Protein AF-A0A671M3Z6-F1 (afdb_monomer_lite)

Organism: NCBI:txid1608454

pLDDT: mean 70.8, std 21.65, range [25.3, 95.94]

Sequence (159 aa):
MRAARTMVKSRGILRQSITVADQVLSQVLDDHQRFVIVQDEDSNPRSSIPDSDSLILAKTSLRLCKHDNCSGCEDLHLCRYFVCGNCRFGTKCKNSHDLTSTHNSDLLEKHDLYGLAHGELFQLLLQNDPSLLPEYLQKLLRLFVCLTISATCVNYLNL

InterPro domains:
  IPR000571 Zinc finger, CCCH-type [PS50103] (78-100)
  IPR051712 Mono-ADP-ribosyltransferase and antiviral protein [PTHR45740] (14-139)
  IPR056226 PARP12, winged helix domain [PF24356] (13-58)
  IPR057602 PARP12-like, CCCH zinc finger tandem [PF25261] (63-104)

Foldseek 3Di:
DFDWAWDADPDDDDGDTDTDTQVVVLVVQVPPQFKDWDDDPPDDPPDSGADNPIDIDTAHPEAADPDPPDDPDLHDQADLCVLVVRDPCVPNDPTDHDCPPPNNCVNCVVGVNNPDDSNRVSLRRVLHDLVSDDPVCSVVSVPVNVCVRCVVVPVVPDD

Structure (mmCIF, N/CA/C/O backbone):
data_AF-A0A671M3Z6-F1
#
_entry.id   AF-A0A671M3Z6-F1
#
loop_
_atom_site.group_PDB
_atom_site.id
_atom_site.type_symbol
_atom_site.label_atom_id
_atom_site.label_alt_id
_atom_site.label_comp_id
_atom_site.label_asym_id
_atom_site.label_entity_id
_atom_site.label_seq_id
_atom_site.pdbx_PDB_ins_code
_atom_site.Cartn_x
_atom_site.Cartn_y
_atom_site.Cartn_z
_atom_site.occupancy
_atom_site.B_iso_or_equiv
_atom_site.auth_seq_id
_atom_site.auth_comp_id
_atom_site.auth_asym_id
_atom_site.auth_atom_id
_atom_site.pdbx_PDB_model_num
ATOM 1 N N . MET A 1 1 ? -25.582 -4.242 30.266 1.00 32.16 1 MET A N 1
ATOM 2 C CA . MET A 1 1 ? -26.004 -4.278 28.848 1.00 32.16 1 MET A CA 1
ATOM 3 C C . MET A 1 1 ? -24.760 -4.031 28.008 1.00 32.16 1 MET A C 1
ATOM 5 O O . MET A 1 1 ? -24.099 -3.033 28.249 1.00 32.16 1 MET A O 1
ATOM 9 N N . ARG A 1 2 ? -24.356 -4.981 27.153 1.00 30.00 2 ARG A N 1
ATOM 10 C CA . ARG A 1 2 ? -23.149 -4.852 26.318 1.00 30.00 2 ARG A CA 1
ATOM 11 C C . ARG A 1 2 ? -23.467 -3.904 25.164 1.00 30.00 2 ARG A C 1
ATOM 13 O O . ARG A 1 2 ? -24.350 -4.219 24.372 1.00 30.00 2 ARG A O 1
ATOM 20 N N . ALA A 1 3 ? -22.798 -2.757 25.108 1.00 33.38 3 ALA A N 1
ATOM 21 C CA . ALA A 1 3 ? -22.844 -1.907 23.931 1.00 33.38 3 ALA A CA 1
ATOM 22 C C . ALA A 1 3 ? -22.123 -2.645 22.796 1.00 33.38 3 ALA A C 1
ATOM 24 O O . ALA A 1 3 ? -21.038 -3.191 22.983 1.00 33.38 3 ALA A O 1
ATOM 25 N N . ALA A 1 4 ? -22.789 -2.746 21.655 1.00 33.03 4 ALA A N 1
ATOM 26 C CA . ALA A 1 4 ? -22.228 -3.275 20.430 1.00 33.03 4 ALA A CA 1
ATOM 27 C C . ALA 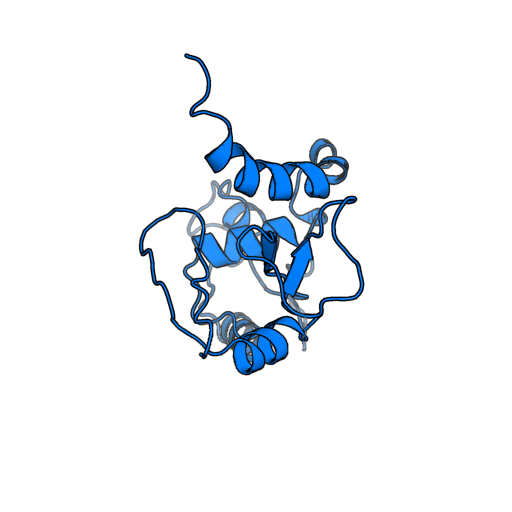A 1 4 ? -22.078 -2.094 19.475 1.00 33.03 4 ALA A C 1
ATOM 29 O O . ALA A 1 4 ? -23.079 -1.477 19.107 1.00 33.03 4 ALA A O 1
ATOM 30 N N . ARG A 1 5 ? -20.841 -1.750 19.110 1.00 45.19 5 ARG A N 1
ATOM 31 C CA . ARG A 1 5 ? -20.553 -0.629 18.207 1.00 45.19 5 ARG A CA 1
ATOM 32 C C . ARG A 1 5 ? -20.306 -1.143 16.789 1.00 45.19 5 ARG A C 1
ATOM 34 O O . ARG A 1 5 ? -19.715 -2.203 16.595 1.00 45.19 5 ARG A O 1
ATOM 41 N N . THR A 1 6 ? -20.802 -0.403 15.798 1.00 33.62 6 THR A N 1
ATOM 42 C CA . THR A 1 6 ? -20.644 -0.718 14.371 1.00 33.62 6 THR A CA 1
ATOM 43 C C . THR A 1 6 ? -19.557 0.173 13.784 1.00 33.62 6 THR A C 1
ATOM 45 O O . THR A 1 6 ? -19.759 1.377 13.684 1.00 33.62 6 THR A O 1
ATOM 48 N N . MET A 1 7 ? -18.422 -0.394 13.367 1.00 39.00 7 MET A N 1
ATOM 49 C CA . MET A 1 7 ? -17.431 0.358 12.588 1.00 39.00 7 MET A CA 1
ATOM 50 C C . MET A 1 7 ? -17.884 0.468 11.129 1.00 39.00 7 MET A C 1
ATOM 52 O O . MET A 1 7 ? -18.222 -0.540 10.505 1.00 39.00 7 MET A O 1
ATOM 56 N N . VAL A 1 8 ? -17.886 1.683 10.574 1.00 36.75 8 VAL A N 1
ATOM 57 C CA . VAL A 1 8 ? -18.294 1.948 9.187 1.00 36.75 8 VAL A CA 1
ATOM 58 C C . VAL A 1 8 ? -17.068 2.309 8.346 1.00 36.75 8 VAL A C 1
ATOM 60 O O . VAL A 1 8 ? -16.415 3.316 8.589 1.00 36.75 8 VAL A O 1
ATOM 63 N N . LYS A 1 9 ? -16.780 1.506 7.313 1.00 38.28 9 LYS A N 1
ATOM 64 C CA . LYS A 1 9 ? -15.780 1.811 6.275 1.00 38.28 9 LYS A CA 1
ATOM 65 C C . LYS A 1 9 ? -16.397 2.750 5.225 1.00 38.28 9 LYS A C 1
ATOM 67 O O . LYS A 1 9 ? -17.450 2.443 4.656 1.00 38.28 9 LYS A O 1
ATOM 72 N N . SER A 1 10 ? -15.781 3.902 4.964 1.00 37.28 10 SER A N 1
ATOM 73 C CA . SER A 1 10 ? -16.291 4.904 4.018 1.00 37.28 10 SER A CA 1
ATOM 74 C C . SER A 1 10 ? -16.011 4.529 2.550 1.00 37.28 10 SER A C 1
ATOM 76 O O . SER A 1 10 ? -14.923 4.694 2.020 1.00 37.28 10 SER A O 1
ATOM 78 N N . ARG A 1 11 ? -17.075 4.020 1.916 1.00 46.72 11 ARG A N 1
ATOM 79 C CA . ARG A 1 11 ? -17.459 4.009 0.485 1.00 46.72 11 ARG A CA 1
ATOM 80 C C . ARG A 1 11 ? -16.426 3.640 -0.595 1.00 46.72 11 ARG A C 1
ATOM 82 O O . ARG A 1 11 ? -15.761 4.485 -1.182 1.00 46.72 11 ARG A O 1
ATOM 89 N N . GLY A 1 12 ? -16.582 2.390 -1.034 1.00 33.94 12 GLY A N 1
ATOM 90 C CA . GLY A 1 12 ? -16.335 1.905 -2.389 1.00 33.94 12 GLY A CA 1
ATOM 91 C C . GLY A 1 12 ? -16.559 0.394 -2.466 1.00 33.94 12 GLY A C 1
ATOM 92 O O . GLY A 1 12 ? -15.589 -0.334 -2.559 1.00 33.94 12 GLY A O 1
ATOM 93 N N . ILE A 1 13 ? -17.827 -0.056 -2.430 1.00 38.19 13 ILE A N 1
ATOM 94 C CA . ILE A 1 13 ? -18.268 -1.470 -2.538 1.00 38.19 13 ILE A CA 1
ATOM 95 C C . ILE A 1 13 ? -17.999 -2.283 -1.241 1.00 38.19 13 ILE A C 1
ATOM 97 O O . ILE A 1 13 ? -16.883 -2.348 -0.759 1.00 38.19 13 ILE A O 1
ATOM 101 N N . LEU A 1 14 ? -19.058 -2.883 -0.667 1.00 33.41 14 LEU A N 1
ATOM 102 C CA . LEU A 1 14 ? -19.154 -3.602 0.631 1.00 33.41 14 LEU A CA 1
ATOM 103 C C . LEU A 1 14 ? -19.167 -2.743 1.920 1.00 33.41 14 LEU A C 1
ATOM 105 O O . LEU A 1 14 ? -18.146 -2.455 2.536 1.00 33.41 14 LEU A O 1
ATOM 109 N N . ARG A 1 15 ? -20.376 -2.434 2.421 1.00 43.16 15 ARG A N 1
ATOM 110 C CA . ARG A 1 15 ? -20.594 -2.136 3.850 1.00 43.16 15 ARG A CA 1
ATOM 111 C C . ARG A 1 15 ? -20.578 -3.456 4.623 1.00 43.16 15 ARG A C 1
ATOM 113 O O . ARG A 1 15 ? -21.624 -4.073 4.795 1.00 43.16 15 ARG A O 1
ATOM 120 N N . GLN A 1 16 ? -19.407 -3.904 5.061 1.00 43.72 16 GLN A N 1
ATOM 121 C CA . GLN A 1 16 ? -19.324 -4.946 6.083 1.00 43.72 16 GLN A CA 1
ATOM 122 C C . GLN A 1 16 ? -19.304 -4.269 7.452 1.00 43.72 16 GLN A C 1
ATOM 124 O O . GLN A 1 16 ? -18.326 -3.633 7.829 1.00 43.72 16 GLN A O 1
ATOM 129 N N . SER A 1 17 ? -20.420 -4.358 8.170 1.00 52.16 17 SER A N 1
ATOM 130 C CA . SER A 1 17 ? -20.499 -4.008 9.585 1.00 52.16 17 SER A CA 1
ATOM 131 C C . SER A 1 17 ? -20.200 -5.254 10.403 1.00 52.16 17 SER A C 1
ATOM 133 O O . SER A 1 17 ? -20.899 -6.258 10.263 1.00 52.16 17 SER A O 1
ATOM 135 N N . ILE A 1 18 ? -19.192 -5.187 11.264 1.00 59.94 18 ILE A N 1
ATOM 136 C CA . ILE A 1 18 ? -18.886 -6.260 12.207 1.00 59.94 18 ILE A CA 1
ATOM 137 C C . ILE A 1 18 ? -19.280 -5.767 13.595 1.00 59.94 18 ILE A C 1
ATOM 139 O O . ILE A 1 18 ? -18.848 -4.702 14.034 1.00 59.94 18 ILE A O 1
ATOM 143 N N . THR A 1 19 ? -20.125 -6.537 14.273 1.00 70.69 19 THR A N 1
ATOM 144 C CA . THR A 1 19 ? -20.477 -6.316 15.674 1.00 70.69 19 THR A CA 1
ATOM 145 C C . THR A 1 19 ? -19.404 -6.961 16.539 1.00 70.69 19 THR A C 1
ATOM 147 O O . THR A 1 19 ? -19.269 -8.183 16.558 1.00 70.69 19 THR A O 1
ATOM 150 N N . VAL A 1 20 ? -18.646 -6.143 17.261 1.00 77.56 20 VAL A N 1
ATOM 151 C CA . VAL A 1 20 ? -17.621 -6.603 18.204 1.00 77.56 20 VAL A CA 1
ATOM 152 C C . VAL A 1 20 ? -17.889 -6.033 19.590 1.00 77.56 20 VAL A C 1
ATOM 154 O O . VAL A 1 20 ? -18.551 -5.005 19.737 1.00 77.56 20 VAL A O 1
ATOM 157 N N . ALA A 1 21 ? -17.401 -6.719 20.622 1.00 78.50 21 ALA A N 1
ATOM 158 C CA . ALA A 1 21 ? -17.424 -6.183 21.976 1.00 78.50 21 ALA A CA 1
ATOM 159 C C . ALA A 1 21 ? -16.392 -5.053 22.111 1.00 78.50 21 ALA A C 1
ATOM 161 O O . ALA A 1 21 ? -15.279 -5.186 21.602 1.00 78.50 21 ALA A O 1
ATOM 162 N N . ASP A 1 22 ? -16.727 -4.001 22.862 1.00 76.69 22 ASP A N 1
ATOM 163 C CA . ASP A 1 22 ? -15.861 -2.826 23.057 1.00 76.69 22 ASP A CA 1
ATOM 164 C C . ASP A 1 22 ? -14.442 -3.188 23.530 1.00 76.69 22 ASP A C 1
ATOM 166 O O . ASP A 1 22 ? -13.468 -2.585 23.092 1.00 76.69 22 ASP A O 1
ATOM 170 N N . GLN A 1 23 ? -14.300 -4.222 24.367 1.00 75.38 23 GLN A N 1
ATOM 171 C CA . GLN A 1 23 ? -12.992 -4.692 24.834 1.00 75.38 23 GLN A CA 1
ATOM 172 C C . GLN A 1 23 ? -12.120 -5.241 23.694 1.00 75.38 23 GLN A C 1
ATOM 174 O O . GLN A 1 23 ? -10.922 -4.982 23.661 1.00 75.38 23 GLN A O 1
ATOM 179 N N . VAL A 1 24 ? -12.718 -5.980 22.757 1.00 76.69 24 VAL A N 1
ATOM 180 C CA . VAL A 1 24 ? -12.007 -6.531 21.592 1.00 76.69 24 VAL A CA 1
ATOM 181 C C . VAL A 1 24 ? -11.649 -5.405 20.628 1.00 76.69 24 VAL A C 1
ATOM 183 O O . VAL A 1 24 ? -10.541 -5.371 20.105 1.00 76.69 24 VAL A O 1
ATOM 186 N N . LEU A 1 25 ? -12.564 -4.453 20.434 1.00 77.44 25 LEU A N 1
ATOM 187 C CA . LEU A 1 25 ? -12.306 -3.275 19.613 1.00 77.44 25 LEU A CA 1
ATOM 188 C C . LEU A 1 25 ? -11.137 -2.450 20.166 1.00 77.44 25 LEU A C 1
ATOM 190 O O . LEU A 1 25 ? -10.230 -2.115 19.413 1.00 77.44 25 LEU A O 1
ATOM 194 N N . SER A 1 26 ? -11.124 -2.182 21.474 1.00 75.56 26 SER A N 1
ATOM 195 C CA . SER A 1 26 ? -10.026 -1.463 22.131 1.00 75.56 26 SER A CA 1
ATOM 196 C C . SER A 1 26 ? -8.691 -2.178 21.926 1.00 75.56 26 SER A C 1
ATOM 198 O O . SER A 1 26 ? -7.723 -1.544 21.538 1.00 75.56 26 SER A O 1
ATOM 200 N N . GLN A 1 27 ? -8.648 -3.503 22.090 1.00 76.38 27 GLN A N 1
ATOM 201 C CA . GLN A 1 27 ? -7.420 -4.284 21.890 1.00 76.38 27 GLN A CA 1
ATOM 202 C C . GLN A 1 27 ? -6.877 -4.200 20.460 1.00 76.38 27 GLN A C 1
ATOM 204 O O . GLN A 1 27 ? -5.667 -4.156 20.267 1.00 76.38 27 GLN A O 1
ATOM 209 N N . VAL A 1 28 ? -7.755 -4.185 19.453 1.00 76.06 28 VAL A N 1
ATOM 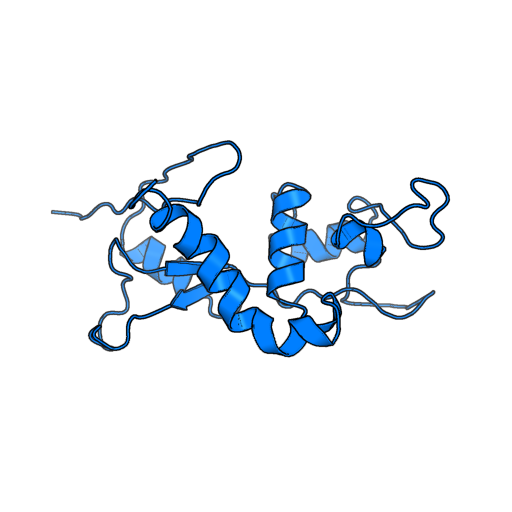210 C CA . VAL A 1 28 ? -7.339 -4.042 18.049 1.00 76.06 28 VAL A CA 1
ATOM 211 C C . VAL A 1 28 ? -6.822 -2.630 17.772 1.00 76.06 28 VAL A C 1
ATOM 213 O O . VAL A 1 28 ? -5.842 -2.462 17.050 1.00 76.06 28 VAL A O 1
ATOM 216 N N . LEU A 1 29 ? -7.474 -1.612 18.336 1.00 78.25 29 LEU A N 1
ATOM 217 C CA . LEU A 1 29 ? -7.116 -0.210 18.114 1.00 78.25 29 LEU A CA 1
ATOM 218 C C . LEU A 1 29 ? -5.905 0.258 18.935 1.00 78.25 29 LEU A C 1
ATOM 220 O O . LEU A 1 29 ? -5.298 1.264 18.570 1.00 78.25 29 LEU A O 1
ATOM 224 N N . ASP A 1 30 ? -5.519 -0.487 19.974 1.00 76.75 30 ASP A N 1
ATOM 225 C CA . ASP A 1 30 ? -4.278 -0.278 20.733 1.00 76.75 30 ASP A CA 1
ATOM 226 C C . ASP A 1 30 ? -3.019 -0.523 19.878 1.00 76.75 30 ASP A C 1
ATOM 228 O O . ASP A 1 30 ? -1.923 -0.086 20.240 1.00 76.75 30 ASP A O 1
ATOM 232 N N . ASP A 1 31 ? -3.149 -1.171 18.712 1.00 76.75 31 ASP A N 1
ATOM 233 C CA . ASP A 1 31 ? -2.058 -1.263 17.746 1.00 76.75 31 ASP A CA 1
ATOM 234 C C . ASP A 1 31 ? -1.823 0.091 17.059 1.00 76.75 31 ASP A C 1
ATOM 236 O O . ASP A 1 31 ? -2.258 0.375 15.935 1.00 76.75 31 ASP A O 1
ATOM 240 N N . HIS A 1 32 ? -1.043 0.925 17.740 1.00 75.94 32 HIS A N 1
ATOM 241 C CA . HIS A 1 32 ? -0.580 2.209 17.242 1.00 75.94 32 HIS A CA 1
ATOM 242 C C . HIS A 1 32 ? 0.383 2.103 16.061 1.00 75.94 32 HIS A C 1
ATOM 244 O O . HIS A 1 32 ? 0.856 3.145 15.626 1.00 75.94 32 HIS A O 1
ATOM 250 N N . GLN A 1 33 ? 0.737 0.929 15.536 1.00 75.75 33 GLN A N 1
ATOM 251 C CA . GLN A 1 33 ? 1.441 0.812 14.253 1.00 75.75 33 GLN A CA 1
ATOM 252 C C . GLN A 1 33 ? 0.469 0.662 13.084 1.00 75.75 33 GLN A C 1
ATOM 254 O O . GLN A 1 33 ? 0.833 1.001 11.958 1.00 75.75 33 GLN A O 1
ATOM 259 N N . ARG A 1 34 ? -0.778 0.265 13.357 1.00 76.44 34 ARG A N 1
ATOM 260 C CA . ARG A 1 34 ? -1.807 -0.011 12.345 1.00 76.44 34 ARG A CA 1
ATOM 261 C C . ARG A 1 34 ? -2.972 0.959 12.363 1.00 76.44 34 ARG A C 1
ATOM 263 O O . ARG A 1 34 ? -3.563 1.196 11.313 1.00 76.44 34 ARG A O 1
ATOM 270 N N . PHE A 1 35 ? -3.282 1.546 13.513 1.00 79.38 35 PHE A N 1
ATOM 271 C CA . PHE A 1 35 ? -4.417 2.446 13.662 1.00 79.38 35 PHE A CA 1
ATOM 272 C C . PHE A 1 35 ? -4.031 3.740 14.377 1.00 79.38 35 PHE A C 1
ATOM 274 O O . PHE A 1 35 ? -3.108 3.798 15.191 1.00 79.38 35 PHE A O 1
ATOM 281 N N . VAL A 1 36 ? -4.736 4.813 14.029 1.00 77.00 36 VAL A N 1
ATOM 282 C CA . VAL A 1 36 ? -4.706 6.097 14.730 1.00 77.00 36 VAL A CA 1
ATOM 283 C C . VAL A 1 36 ? -6.144 6.553 14.907 1.00 77.00 36 VAL A C 1
ATOM 285 O O . VAL A 1 36 ? -6.878 6.674 13.928 1.00 77.00 36 VAL A O 1
ATOM 288 N N . ILE A 1 37 ? -6.542 6.808 16.149 1.00 75.44 37 ILE A N 1
ATOM 289 C CA . ILE A 1 37 ? -7.831 7.423 16.462 1.00 75.44 37 ILE A CA 1
ATOM 290 C C . ILE A 1 37 ? -7.632 8.937 16.385 1.00 75.44 37 ILE A C 1
ATOM 292 O O . ILE A 1 37 ? -6.789 9.493 17.088 1.00 75.44 37 ILE A O 1
ATOM 296 N N . VAL A 1 38 ? -8.376 9.596 15.505 1.00 71.88 38 VAL A N 1
ATOM 297 C CA . VAL A 1 38 ? -8.417 11.054 15.406 1.00 71.88 38 VAL A CA 1
ATOM 298 C C . VAL A 1 38 ? -9.451 11.538 16.413 1.00 71.88 38 VAL A C 1
ATOM 300 O O . VAL A 1 38 ? -10.646 11.293 16.255 1.00 71.88 38 VAL A O 1
ATOM 303 N N . GLN A 1 39 ? -8.966 12.167 17.477 1.00 67.31 39 GLN A N 1
ATOM 304 C CA . GLN A 1 39 ? -9.799 12.805 18.490 1.00 67.31 39 GLN A CA 1
ATOM 305 C C . GLN A 1 39 ? -10.112 14.239 18.059 1.00 67.31 39 GLN A C 1
ATOM 307 O O . GLN A 1 39 ? -9.236 14.927 17.531 1.00 67.31 39 GLN A O 1
ATOM 312 N N . ASP A 1 40 ? -11.354 14.668 18.275 1.00 59.16 40 ASP A N 1
ATOM 313 C CA . ASP A 1 40 ? -11.715 16.085 18.213 1.00 59.16 40 ASP A CA 1
ATOM 314 C C . ASP A 1 40 ? -11.113 16.802 19.435 1.00 59.16 40 ASP A C 1
ATOM 316 O O . ASP A 1 40 ? -10.983 16.187 20.501 1.00 59.16 40 ASP A O 1
ATOM 320 N N . GLU A 1 41 ? -10.745 18.077 19.305 1.00 56.66 41 GLU A N 1
ATOM 321 C CA . GLU A 1 41 ? -10.093 18.838 20.385 1.00 56.66 41 GLU A CA 1
ATOM 322 C C . GLU A 1 41 ? -10.985 18.966 21.635 1.00 56.66 41 GLU A C 1
ATOM 324 O O . GLU A 1 41 ? -10.477 19.129 22.744 1.00 56.66 41 GLU A O 1
ATOM 329 N N . ASP A 1 42 ? -12.300 18.785 21.474 1.00 54.91 42 ASP A N 1
ATOM 330 C CA . ASP A 1 42 ? -13.299 18.842 22.546 1.00 54.91 42 ASP A CA 1
ATOM 331 C C . ASP A 1 42 ? -13.533 17.499 23.274 1.00 54.91 42 ASP A C 1
ATOM 333 O O . ASP A 1 42 ? -14.320 17.421 24.225 1.00 54.91 42 ASP A O 1
ATOM 337 N N . SER A 1 43 ? -12.876 16.411 22.854 1.00 57.81 43 SER A N 1
ATOM 338 C CA . SER A 1 43 ? -13.120 15.071 23.406 1.00 57.81 43 SER A CA 1
ATOM 339 C C . SER A 1 43 ? -12.252 14.749 24.635 1.00 57.81 43 SER A C 1
ATOM 341 O O . SER A 1 43 ? -11.080 15.104 24.723 1.00 57.81 43 SER A O 1
ATOM 343 N N . ASN A 1 44 ? -12.841 14.079 25.637 1.00 57.78 44 ASN A N 1
ATOM 344 C CA . ASN A 1 44 ? -12.169 13.750 26.899 1.00 57.78 44 ASN A CA 1
ATOM 345 C C . ASN A 1 44 ? -10.996 12.770 26.657 1.00 57.78 44 ASN A C 1
ATOM 347 O O . ASN A 1 44 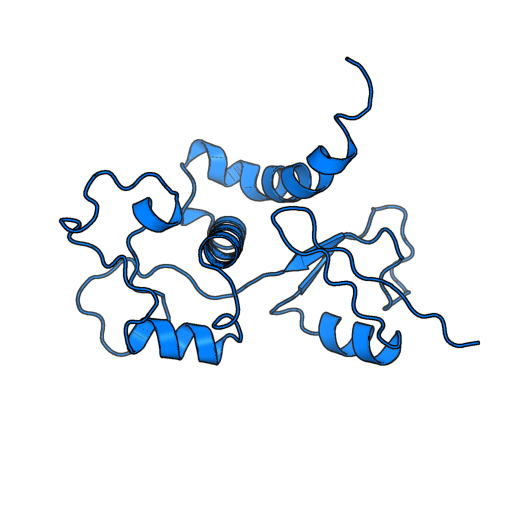? -11.250 11.610 26.325 1.00 57.78 44 ASN A O 1
ATOM 351 N N . PRO A 1 45 ? -9.729 13.151 26.920 1.00 55.94 45 PRO A N 1
ATOM 352 C CA . PRO A 1 45 ? -8.555 12.327 26.604 1.00 55.94 45 PRO A CA 1
ATOM 353 C C . PRO A 1 45 ? -8.423 11.045 27.450 1.00 55.94 45 PRO A C 1
ATOM 355 O O . PRO A 1 45 ? -7.443 10.314 27.320 1.00 55.94 45 PRO A O 1
ATOM 358 N N . ARG A 1 46 ? -9.375 10.765 28.353 1.00 54.72 46 ARG A N 1
ATOM 359 C CA . ARG A 1 46 ? -9.337 9.629 29.290 1.00 54.72 46 ARG A CA 1
ATOM 360 C C . ARG A 1 46 ? -10.166 8.410 28.878 1.00 54.72 46 ARG A C 1
ATOM 362 O O . ARG A 1 46 ? -10.108 7.408 29.589 1.00 54.72 46 ARG A O 1
ATOM 369 N N . SER A 1 47 ? -10.936 8.451 27.789 1.00 57.16 47 SER A N 1
ATOM 370 C CA . SER A 1 47 ? -11.643 7.259 27.301 1.00 57.16 47 SER A CA 1
ATOM 371 C C . SER A 1 47 ? -10.818 6.537 26.238 1.00 57.16 47 SER A C 1
ATOM 373 O O . SER A 1 47 ? -10.703 7.010 25.113 1.00 57.16 47 SER A O 1
ATOM 375 N N . SER A 1 48 ? -10.291 5.356 26.573 1.00 57.88 48 SER A N 1
ATOM 376 C CA . SER A 1 48 ? -9.582 4.466 25.634 1.00 57.88 48 SER A CA 1
ATOM 377 C C . SER A 1 48 ? -10.476 3.907 24.517 1.00 57.88 48 SER A C 1
ATOM 379 O O . SER A 1 48 ? -9.987 3.279 23.586 1.00 57.88 48 SER A O 1
ATOM 381 N N . ILE A 1 49 ? -11.793 4.108 24.615 1.00 63.91 49 ILE A N 1
ATOM 382 C CA . ILE A 1 49 ? -12.774 3.611 23.652 1.00 63.91 49 ILE A CA 1
ATOM 383 C C . ILE A 1 49 ? -13.148 4.769 22.717 1.00 63.91 49 ILE A C 1
ATOM 385 O O . ILE A 1 49 ? -13.612 5.797 23.221 1.00 63.91 49 ILE A O 1
ATOM 389 N N . PRO A 1 50 ? -12.982 4.617 21.389 1.00 65.75 50 PRO A N 1
ATOM 390 C CA . PRO A 1 50 ? -13.455 5.607 20.436 1.00 65.75 50 PRO A CA 1
ATOM 391 C C . PRO A 1 50 ? -14.968 5.762 20.554 1.00 65.75 50 PRO A C 1
ATOM 393 O O . PRO A 1 50 ? -15.708 4.778 20.673 1.00 65.75 50 PRO A O 1
ATOM 396 N N . ASP A 1 51 ? -15.433 7.004 20.503 1.00 67.81 51 ASP A N 1
ATOM 397 C CA . ASP A 1 51 ? -16.857 7.252 20.379 1.00 67.81 51 ASP A CA 1
ATOM 398 C C . ASP A 1 51 ? -17.378 6.797 19.003 1.00 67.81 51 ASP A C 1
ATOM 400 O O . ASP A 1 51 ? -16.606 6.519 18.086 1.00 67.81 51 ASP A O 1
ATOM 404 N N . SER A 1 52 ? -18.698 6.699 18.850 1.00 65.69 52 SER A N 1
ATOM 405 C CA . SER A 1 52 ? -19.344 6.261 17.607 1.00 65.69 52 SER A CA 1
ATOM 406 C C . SER A 1 52 ? -18.969 7.152 16.420 1.00 65.69 52 SER A C 1
ATOM 408 O O . SER A 1 52 ? -18.929 6.661 15.295 1.00 65.69 52 SER A O 1
ATOM 410 N N . ASP A 1 53 ? -18.627 8.415 16.694 1.00 67.81 53 ASP A N 1
ATOM 411 C CA . ASP A 1 53 ? -18.230 9.414 15.700 1.00 67.81 53 ASP A CA 1
ATOM 412 C C . ASP A 1 53 ? -16.704 9.593 15.593 1.00 67.81 53 ASP A C 1
ATOM 414 O O . ASP A 1 53 ? -16.220 10.437 14.841 1.00 67.81 53 ASP A O 1
ATOM 418 N N . SER A 1 54 ? -15.913 8.794 16.321 1.00 69.88 54 SER A N 1
ATOM 419 C CA . SER A 1 54 ? -14.453 8.854 16.226 1.00 69.88 54 SER A CA 1
ATOM 420 C C . SER A 1 54 ? -13.967 8.388 14.858 1.00 69.88 54 SER A C 1
ATOM 422 O O . SER A 1 54 ? -14.286 7.291 14.392 1.00 69.88 54 SER A O 1
ATOM 424 N N . LEU A 1 55 ? -13.120 9.201 14.232 1.00 71.62 55 LEU A N 1
ATOM 425 C CA . LEU A 1 55 ? -12.480 8.849 12.975 1.00 71.62 55 LEU A CA 1
ATOM 426 C C . LEU A 1 55 ? -11.266 7.952 13.247 1.00 71.62 55 LEU A C 1
ATOM 428 O O . LEU A 1 55 ? -10.304 8.363 13.892 1.00 71.62 55 LEU A O 1
ATOM 432 N N . ILE A 1 56 ? -11.291 6.729 12.721 1.00 73.56 56 ILE A N 1
ATOM 433 C CA . ILE A 1 56 ? -10.179 5.779 12.823 1.00 73.56 56 ILE A CA 1
ATOM 434 C C . ILE A 1 56 ? -9.456 5.726 11.479 1.00 73.56 56 ILE A C 1
ATOM 436 O O . ILE A 1 56 ? -10.049 5.408 10.448 1.00 73.56 56 ILE A O 1
ATOM 440 N N . LEU A 1 57 ? -8.159 6.012 11.493 1.00 75.56 57 LEU A N 1
ATOM 441 C CA . LEU A 1 57 ? -7.292 5.933 10.327 1.00 75.56 57 LEU A CA 1
ATOM 442 C C . LEU A 1 57 ? -6.456 4.660 10.384 1.00 75.56 57 LEU A C 1
ATOM 444 O O . LEU A 1 57 ? -5.711 4.447 11.339 1.00 75.56 57 LEU A O 1
ATOM 448 N N . ALA A 1 58 ? -6.532 3.848 9.332 1.00 79.00 58 ALA A N 1
ATOM 449 C CA . ALA A 1 58 ? -5.568 2.779 9.112 1.00 79.00 58 ALA A CA 1
ATOM 450 C C . ALA A 1 58 ? -4.226 3.364 8.645 1.00 79.00 58 ALA A C 1
ATOM 452 O O . ALA A 1 58 ? -4.178 4.351 7.903 1.00 79.00 58 ALA A O 1
ATOM 453 N N . LYS A 1 59 ? -3.127 2.739 9.057 1.00 82.69 59 LYS A N 1
ATOM 454 C CA . LYS A 1 59 ? -1.776 3.088 8.630 1.00 82.69 59 LYS A CA 1
ATOM 455 C C . LYS A 1 59 ? -0.886 1.867 8.448 1.00 82.69 59 LYS A C 1
ATOM 457 O O . LYS A 1 59 ? -1.213 0.765 8.872 1.00 82.69 59 LYS A O 1
ATOM 462 N N . THR A 1 60 ? 0.240 2.086 7.781 1.00 86.19 60 THR A N 1
ATOM 463 C CA . THR A 1 60 ? 1.261 1.064 7.548 1.00 86.19 60 THR A CA 1
ATOM 464 C C . THR A 1 60 ? 2.653 1.685 7.548 1.00 86.19 60 THR A C 1
ATOM 466 O O . THR A 1 60 ? 2.834 2.850 7.168 1.00 86.19 60 THR A O 1
ATOM 469 N N . SER A 1 61 ? 3.652 0.905 7.954 1.00 90.31 61 SER A N 1
ATOM 470 C CA . SER A 1 61 ? 5.068 1.249 7.816 1.00 90.31 61 SER A CA 1
ATOM 471 C C . SER A 1 61 ? 5.649 0.887 6.446 1.00 90.31 61 SER A C 1
ATOM 473 O O . SER A 1 61 ? 6.707 1.410 6.115 1.00 90.31 61 SER A O 1
ATOM 475 N N . LEU A 1 62 ? 4.956 0.087 5.623 1.00 92.12 62 LEU A N 1
ATOM 476 C CA . LEU A 1 62 ? 5.432 -0.272 4.283 1.00 92.12 62 LEU A CA 1
ATOM 477 C C . LEU A 1 62 ? 5.565 0.954 3.377 1.00 92.12 62 LEU A C 1
ATOM 479 O O . LEU A 1 62 ? 4.697 1.835 3.360 1.00 92.12 62 LEU A O 1
ATOM 483 N N . ARG A 1 63 ? 6.654 1.007 2.610 1.00 93.38 63 ARG A N 1
ATOM 484 C CA . ARG A 1 63 ? 6.941 2.056 1.623 1.00 93.38 63 ARG A CA 1
ATOM 485 C C . ARG A 1 63 ? 7.273 1.434 0.273 1.00 93.38 63 ARG A C 1
ATOM 487 O O . ARG A 1 63 ? 7.352 0.213 0.142 1.00 93.38 63 ARG A O 1
ATOM 494 N N . LEU A 1 64 ? 7.419 2.275 -0.751 1.00 93.38 64 LEU A N 1
ATOM 495 C CA . LEU A 1 64 ? 7.947 1.830 -2.040 1.00 93.38 64 LEU A CA 1
ATOM 496 C C . LEU A 1 64 ? 9.470 1.917 -2.047 1.00 93.38 64 LEU A C 1
ATOM 498 O O . LEU A 1 64 ? 10.041 2.960 -1.711 1.00 93.38 64 LEU A O 1
ATOM 502 N N . CYS A 1 65 ? 10.114 0.851 -2.513 1.00 93.81 65 CYS A N 1
ATOM 503 C CA . CYS A 1 65 ? 11.552 0.843 -2.708 1.00 93.81 65 CYS A CA 1
ATOM 504 C C . CYS A 1 65 ? 11.935 1.834 -3.815 1.00 93.81 65 CYS A C 1
ATOM 506 O O . CYS A 1 65 ? 11.239 1.982 -4.823 1.00 93.81 65 CYS A O 1
ATOM 508 N N . LYS A 1 66 ? 13.065 2.517 -3.628 1.00 89.25 66 LYS A N 1
ATOM 509 C CA . LYS A 1 66 ? 13.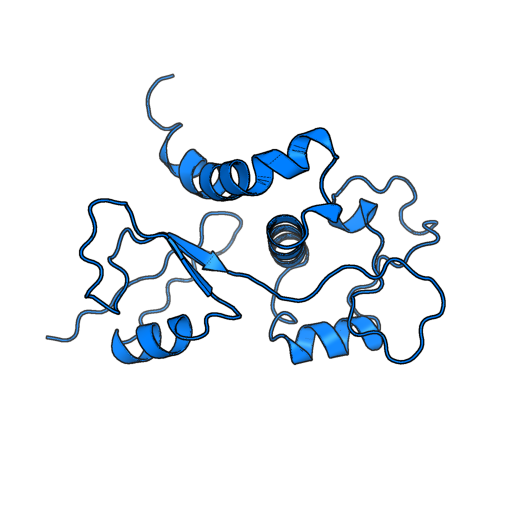607 3.503 -4.579 1.00 89.25 66 LYS A CA 1
ATOM 510 C C . LYS A 1 66 ? 14.805 2.981 -5.375 1.00 89.25 66 LYS A C 1
ATOM 512 O O . LYS A 1 66 ? 15.345 3.722 -6.192 1.00 89.25 66 LYS A O 1
ATOM 517 N N . HIS A 1 67 ? 15.226 1.744 -5.120 1.00 87.56 67 HIS A N 1
ATOM 518 C CA . HIS A 1 67 ? 16.430 1.147 -5.686 1.00 87.56 67 HIS A CA 1
ATOM 519 C C . HIS A 1 67 ? 16.096 -0.115 -6.477 1.00 87.56 67 HIS A C 1
ATOM 521 O O . HIS A 1 67 ? 15.240 -0.903 -6.078 1.00 87.56 67 HIS A O 1
ATOM 527 N N . ASP A 1 68 ? 16.835 -0.332 -7.558 1.00 80.56 68 ASP A N 1
ATOM 528 C CA . ASP A 1 68 ? 16.769 -1.562 -8.341 1.00 80.56 68 ASP A CA 1
ATOM 529 C C . ASP A 1 68 ? 17.740 -2.614 -7.764 1.00 80.56 68 ASP A C 1
ATOM 531 O O . ASP A 1 68 ? 18.781 -2.263 -7.206 1.00 80.56 68 ASP A O 1
ATOM 535 N N . ASN A 1 69 ? 17.425 -3.906 -7.923 1.00 79.69 69 ASN A N 1
ATOM 536 C CA . ASN A 1 69 ? 18.282 -5.046 -7.540 1.00 79.69 69 ASN A CA 1
ATOM 537 C C . ASN A 1 69 ? 18.737 -5.068 -6.065 1.00 79.69 69 ASN A C 1
ATOM 539 O O . ASN A 1 69 ? 19.898 -5.342 -5.761 1.00 79.69 69 ASN A O 1
ATOM 543 N N . CYS A 1 70 ? 17.831 -4.785 -5.134 1.00 86.50 70 CYS A N 1
ATOM 544 C CA . CYS A 1 70 ? 18.115 -4.824 -3.702 1.00 86.50 70 CYS A CA 1
ATOM 545 C C . CYS A 1 70 ? 18.036 -6.252 -3.127 1.00 86.50 70 CYS A C 1
ATOM 547 O O . CYS A 1 70 ? 17.155 -7.038 -3.470 1.00 86.50 70 CYS A O 1
ATOM 549 N N . SER A 1 71 ? 18.959 -6.579 -2.217 1.00 86.88 71 SER A N 1
ATOM 550 C CA . SER A 1 71 ? 18.972 -7.833 -1.454 1.00 86.88 71 SER A CA 1
ATOM 551 C C . SER A 1 71 ? 18.397 -7.609 -0.055 1.00 86.88 71 SER A C 1
ATOM 553 O O . SER A 1 71 ? 18.907 -6.757 0.670 1.00 86.88 71 SER A O 1
ATOM 555 N N . GLY A 1 72 ? 17.377 -8.375 0.340 1.00 88.06 72 GLY A N 1
ATOM 556 C CA . GLY A 1 72 ? 16.766 -8.256 1.673 1.00 88.06 72 GLY A CA 1
ATOM 557 C C . GLY A 1 72 ? 16.012 -6.940 1.895 1.00 88.06 72 GLY A C 1
ATOM 558 O O . GLY A 1 72 ? 16.033 -6.402 2.996 1.00 88.06 72 GLY A O 1
ATOM 559 N N . CYS A 1 73 ? 15.404 -6.384 0.843 1.00 94.31 73 CYS A N 1
ATOM 560 C CA . CYS A 1 73 ? 14.618 -5.159 0.955 1.00 94.31 73 CYS A CA 1
ATOM 561 C C . CYS A 1 73 ? 13.363 -5.390 1.814 1.00 94.31 73 CYS A C 1
ATOM 563 O O . CYS A 1 73 ? 12.731 -6.436 1.716 1.00 94.31 73 CYS A O 1
ATOM 565 N N . GLU A 1 74 ? 12.981 -4.410 2.630 1.00 94.94 74 GLU A N 1
ATOM 566 C CA . GLU A 1 74 ? 11.723 -4.448 3.395 1.00 94.94 74 GLU A CA 1
ATOM 567 C C . GLU A 1 74 ? 10.645 -3.518 2.810 1.00 94.94 74 GLU A C 1
ATOM 569 O O . GLU A 1 74 ? 9.588 -3.331 3.406 1.00 94.94 74 GLU A O 1
ATOM 574 N N . ASP A 1 75 ? 10.898 -2.963 1.621 1.00 95.31 75 ASP A N 1
ATOM 575 C CA . ASP A 1 75 ? 9.979 -2.090 0.895 1.00 95.31 75 ASP A CA 1
ATOM 576 C C . ASP A 1 75 ? 9.396 -2.786 -0.345 1.00 95.31 75 ASP A C 1
ATOM 578 O O . ASP A 1 75 ? 10.000 -3.681 -0.946 1.00 95.31 75 ASP A O 1
ATOM 582 N N . LEU A 1 76 ? 8.218 -2.331 -0.775 1.00 95.12 76 LEU A N 1
ATOM 583 C CA . LEU A 1 76 ? 7.516 -2.869 -1.937 1.00 95.12 76 LEU A CA 1
ATOM 584 C C . LEU A 1 76 ? 8.225 -2.489 -3.237 1.00 95.12 76 LEU A C 1
ATOM 586 O O . LEU A 1 76 ? 8.483 -1.313 -3.520 1.00 95.12 76 LEU A O 1
ATOM 590 N N . HIS A 1 77 ? 8.462 -3.484 -4.085 1.00 95.56 77 HIS A N 1
ATOM 591 C CA . HIS A 1 77 ? 8.992 -3.295 -5.430 1.00 95.56 77 HIS A CA 1
ATOM 592 C C . HIS A 1 77 ? 7.829 -3.051 -6.382 1.00 95.56 77 HIS A C 1
ATOM 594 O O . HIS A 1 77 ? 7.342 -3.970 -7.040 1.00 95.56 77 HIS A O 1
ATOM 600 N N . LEU A 1 78 ? 7.351 -1.808 -6.417 1.00 94.25 78 LEU A N 1
ATOM 601 C CA . LEU A 1 78 ? 6.241 -1.393 -7.267 1.00 94.25 78 LEU A CA 1
ATOM 602 C C . LEU A 1 78 ? 6.559 -0.099 -8.004 1.00 94.25 78 LEU A C 1
ATOM 604 O O . LEU A 1 78 ? 7.238 0.803 -7.514 1.00 94.25 78 LEU A O 1
ATOM 608 N N . CYS A 1 79 ? 5.982 0.035 -9.189 1.00 93.69 79 CYS A N 1
ATOM 609 C CA . CYS A 1 79 ? 5.981 1.277 -9.922 1.00 93.69 79 CYS A CA 1
ATOM 610 C C . CYS A 1 79 ? 5.195 2.327 -9.142 1.00 93.69 79 CYS A C 1
ATOM 612 O O . CYS A 1 79 ? 3.973 2.263 -9.018 1.00 93.69 79 CYS A O 1
ATOM 614 N N . ARG A 1 80 ? 5.896 3.368 -8.703 1.00 92.25 80 ARG A N 1
ATOM 615 C CA . ARG A 1 80 ? 5.289 4.557 -8.105 1.00 92.25 80 ARG A CA 1
ATOM 616 C C . ARG A 1 80 ? 4.094 5.085 -8.907 1.00 92.25 80 ARG A C 1
ATOM 618 O O . ARG A 1 80 ? 3.036 5.338 -8.348 1.00 92.25 80 ARG A O 1
ATOM 625 N N . TYR A 1 81 ? 4.240 5.239 -10.224 1.00 90.69 81 TYR A N 1
ATOM 626 C CA . TYR A 1 81 ? 3.166 5.773 -11.065 1.00 90.69 81 TYR A CA 1
ATOM 627 C C . TYR A 1 81 ? 1.972 4.824 -11.171 1.00 90.69 81 TYR A C 1
ATOM 629 O O . TYR A 1 81 ? 0.864 5.289 -11.408 1.00 90.69 81 TYR A O 1
ATOM 637 N N . PHE A 1 82 ? 2.181 3.517 -11.006 1.00 93.00 82 PHE A N 1
ATOM 638 C CA . PHE A 1 82 ? 1.095 2.542 -10.964 1.00 93.00 82 PHE A CA 1
ATOM 639 C C . PHE A 1 82 ? 0.284 2.698 -9.678 1.00 93.00 82 PHE A C 1
ATOM 641 O O . PHE A 1 82 ? -0.931 2.846 -9.759 1.00 93.00 82 PHE A O 1
ATOM 648 N N . VAL A 1 83 ? 0.960 2.807 -8.529 1.00 90.88 83 VAL A N 1
ATOM 649 C CA . VAL A 1 83 ? 0.321 3.087 -7.229 1.00 90.88 83 VAL A CA 1
ATOM 650 C C . VAL A 1 83 ? -0.443 4.417 -7.255 1.00 90.88 83 VAL A C 1
ATOM 652 O O . VAL A 1 83 ? -1.549 4.509 -6.736 1.00 90.88 83 VAL A O 1
ATOM 655 N N . CYS A 1 84 ? 0.097 5.442 -7.920 1.00 86.62 84 CYS A N 1
ATOM 656 C CA . CYS A 1 84 ? -0.577 6.734 -8.087 1.00 86.62 84 CYS A CA 1
ATOM 657 C C . CYS A 1 84 ? -1.665 6.758 -9.184 1.00 86.62 84 CYS A C 1
ATOM 659 O O . CYS A 1 84 ? -2.217 7.825 -9.439 1.00 86.62 84 CYS A O 1
ATOM 661 N N . GLY A 1 85 ? -1.929 5.652 -9.892 1.00 87.12 85 GLY A N 1
ATOM 662 C CA . GLY A 1 85 ? -2.926 5.591 -10.974 1.00 87.12 85 GL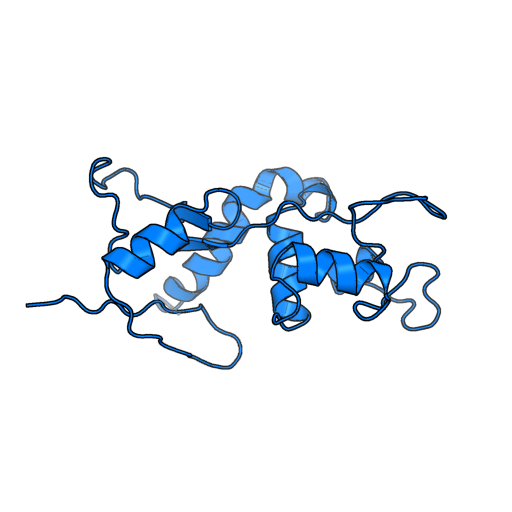Y A CA 1
ATOM 663 C C . GLY A 1 85 ? -2.552 6.325 -12.273 1.00 87.12 85 GLY A C 1
ATOM 664 O O . GLY A 1 85 ? -3.402 6.523 -13.132 1.00 87.12 85 GLY A O 1
ATOM 665 N N . ASN A 1 86 ? -1.285 6.714 -12.445 1.00 87.38 86 ASN A N 1
ATOM 666 C CA . ASN A 1 86 ? -0.800 7.570 -13.537 1.00 87.38 86 ASN A CA 1
ATOM 667 C C . ASN A 1 86 ? 0.257 6.902 -14.444 1.00 87.38 86 ASN A C 1
ATOM 669 O O . ASN A 1 86 ? 0.892 7.577 -15.260 1.00 87.38 86 ASN A O 1
ATOM 673 N N . CYS A 1 87 ? 0.496 5.590 -14.318 1.00 93.00 87 CYS A N 1
ATOM 674 C CA . CYS A 1 87 ? 1.465 4.888 -15.166 1.00 93.00 87 CYS A CA 1
ATOM 675 C C . CYS A 1 87 ? 0.935 4.723 -16.595 1.00 93.00 87 CYS A C 1
ATOM 677 O O . CYS A 1 87 ? -0.044 4.023 -16.830 1.00 93.00 87 CYS A O 1
ATOM 679 N N . ARG A 1 88 ? 1.635 5.311 -17.570 1.00 95.00 88 ARG A N 1
ATOM 680 C CA . ARG A 1 88 ? 1.263 5.254 -18.997 1.00 95.00 88 ARG A CA 1
ATOM 681 C C . ARG A 1 88 ? 1.881 4.078 -19.755 1.00 95.00 88 ARG A C 1
ATOM 683 O O . ARG A 1 88 ? 1.524 3.833 -20.900 1.00 95.00 88 ARG A O 1
ATOM 690 N N . PHE A 1 89 ? 2.824 3.372 -19.134 1.00 95.19 89 PHE A N 1
ATOM 691 C CA . PHE A 1 89 ? 3.592 2.309 -19.788 1.00 95.19 89 PHE A CA 1
ATOM 692 C C . PHE A 1 89 ? 2.922 0.934 -19.702 1.00 95.19 89 PHE A C 1
ATOM 694 O O . PHE A 1 89 ? 3.278 0.040 -20.469 1.00 95.19 89 PHE A O 1
ATOM 701 N N . GLY A 1 90 ? 1.956 0.755 -18.792 1.00 91.12 90 GLY A N 1
ATOM 702 C CA . GLY A 1 90 ? 1.252 -0.514 -18.607 1.00 91.12 90 GLY A CA 1
ATOM 703 C C . GLY A 1 90 ? 2.223 -1.682 -18.418 1.00 91.12 90 GLY A C 1
ATOM 704 O O . GLY A 1 90 ? 3.154 -1.596 -17.623 1.00 91.12 90 GLY A O 1
ATOM 705 N N . THR A 1 91 ? 2.040 -2.746 -19.198 1.00 90.88 91 THR A N 1
ATOM 706 C CA . THR A 1 91 ? 2.885 -3.955 -19.175 1.00 90.88 91 THR A CA 1
ATOM 707 C C . THR A 1 91 ? 4.316 -3.733 -19.667 1.00 90.88 91 THR A C 1
ATOM 709 O O . THR A 1 91 ? 5.178 -4.565 -19.413 1.00 90.88 91 THR A O 1
ATOM 712 N N . LYS A 1 92 ? 4.596 -2.618 -20.354 1.00 94.44 92 LYS A N 1
ATOM 713 C CA . LYS A 1 92 ? 5.948 -2.239 -20.797 1.00 94.44 92 LYS A CA 1
ATOM 714 C C . LYS A 1 92 ? 6.687 -1.389 -19.759 1.00 94.44 92 LYS A C 1
ATOM 716 O O . LYS A 1 92 ? 7.745 -0.840 -20.063 1.00 94.44 92 LYS A O 1
ATOM 721 N N . CYS A 1 93 ? 6.119 -1.198 -18.566 1.00 95.56 93 CYS A N 1
ATOM 722 C CA . CYS A 1 93 ? 6.791 -0.447 -17.516 1.00 95.56 93 CYS A CA 1
ATOM 723 C C . CYS A 1 93 ? 8.037 -1.202 -17.045 1.00 95.56 93 CYS A C 1
ATOM 725 O O . CYS A 1 93 ? 7.979 -2.393 -16.763 1.00 95.56 93 CYS A O 1
ATOM 727 N N . LYS A 1 94 ? 9.158 -0.487 -16.921 1.00 92.19 94 LYS A N 1
ATOM 728 C CA . LYS A 1 94 ? 10.396 -1.045 -16.360 1.00 92.19 94 LYS A CA 1
ATOM 729 C C . LYS A 1 94 ? 10.291 -1.375 -14.866 1.00 92.19 94 LYS A C 1
ATOM 731 O O . LYS A 1 94 ? 11.069 -2.173 -14.366 1.00 92.19 94 LYS A O 1
ATOM 736 N N . ASN A 1 95 ? 9.352 -0.740 -14.167 1.00 92.62 95 ASN A N 1
ATOM 737 C CA . ASN A 1 95 ? 9.100 -0.966 -12.750 1.00 92.62 95 ASN A CA 1
ATOM 738 C C . ASN A 1 95 ? 7.948 -1.967 -12.600 1.00 92.62 95 ASN A C 1
ATOM 740 O O . ASN A 1 95 ? 6.976 -1.897 -13.354 1.00 92.62 95 ASN A O 1
ATOM 744 N N . SER A 1 96 ? 8.022 -2.845 -11.600 1.00 93.62 96 SER A N 1
ATOM 745 C CA . SER A 1 96 ? 7.019 -3.896 -11.388 1.00 93.62 96 SER A CA 1
ATOM 746 C C . SER A 1 96 ? 5.618 -3.332 -11.117 1.00 93.62 96 SER A C 1
ATOM 748 O O . SER A 1 96 ? 5.451 -2.362 -10.381 1.00 93.62 96 SER A O 1
ATOM 750 N N . HIS A 1 97 ? 4.595 -3.942 -11.711 1.00 95.44 97 HIS A N 1
ATOM 751 C CA . HIS A 1 97 ? 3.180 -3.716 -11.377 1.00 95.44 97 HIS A CA 1
ATOM 752 C C . HIS A 1 97 ? 2.580 -4.931 -10.646 1.00 95.44 97 HIS A C 1
ATOM 754 O O . HIS A 1 97 ? 1.365 -5.020 -10.479 1.00 95.44 97 HIS A O 1
ATOM 760 N N . ASP A 1 98 ? 3.424 -5.885 -10.256 1.00 94.19 98 ASP A N 1
ATOM 761 C CA . ASP A 1 98 ? 3.006 -7.178 -9.740 1.00 94.19 98 ASP A CA 1
ATOM 762 C C . ASP A 1 98 ? 3.026 -7.202 -8.207 1.00 94.19 98 ASP A C 1
ATOM 764 O O . ASP A 1 98 ? 4.077 -7.306 -7.564 1.00 94.19 98 ASP A O 1
ATOM 768 N N . LEU A 1 99 ? 1.834 -7.119 -7.621 1.00 93.62 99 LEU A N 1
ATOM 769 C CA . LEU A 1 99 ? 1.617 -7.278 -6.183 1.00 93.62 99 LEU A CA 1
ATOM 770 C C . LEU A 1 99 ? 1.757 -8.733 -5.721 1.00 93.62 99 LEU A C 1
ATOM 772 O O . LEU A 1 99 ? 1.991 -8.960 -4.541 1.00 93.62 99 LEU A O 1
ATOM 776 N N . THR A 1 100 ? 1.650 -9.692 -6.642 1.00 94.25 100 THR A N 1
ATOM 777 C CA . THR A 1 100 ? 1.679 -11.136 -6.366 1.00 94.25 100 THR A CA 1
ATOM 778 C C . THR A 1 100 ? 3.066 -11.754 -6.506 1.00 94.25 100 THR A C 1
ATOM 780 O O . THR A 1 100 ? 3.239 -12.949 -6.274 1.00 94.25 100 THR A O 1
ATOM 783 N N . SER A 1 101 ? 4.082 -10.951 -6.838 1.00 93.94 101 SER A N 1
ATOM 784 C CA . SER A 1 101 ? 5.472 -11.405 -6.773 1.00 93.94 101 SER A CA 1
ATOM 785 C C . SER A 1 101 ? 5.791 -11.915 -5.365 1.00 93.94 101 SER A C 1
ATOM 787 O O . SER A 1 101 ? 5.260 -11.386 -4.386 1.00 93.94 101 SER A O 1
ATOM 789 N N . THR A 1 102 ? 6.664 -12.920 -5.251 1.00 94.62 102 THR A N 1
ATOM 790 C CA . THR A 1 102 ? 7.030 -13.534 -3.961 1.00 94.62 102 THR A CA 1
ATOM 791 C C . THR A 1 102 ? 7.436 -12.478 -2.933 1.00 94.62 102 THR A C 1
ATOM 793 O O . THR A 1 102 ? 6.843 -12.396 -1.869 1.00 94.62 102 THR A O 1
ATOM 796 N N . HIS A 1 103 ? 8.338 -11.568 -3.315 1.00 94.62 103 HIS A N 1
ATOM 797 C CA . HIS A 1 103 ? 8.803 -10.474 -2.456 1.00 94.62 103 HIS A CA 1
ATOM 798 C C . HIS A 1 103 ? 7.672 -9.573 -1.942 1.00 94.62 103 HIS A C 1
ATOM 800 O O . HIS A 1 103 ? 7.581 -9.307 -0.746 1.00 94.62 103 HIS A O 1
ATOM 806 N N . ASN A 1 104 ? 6.804 -9.086 -2.838 1.00 95.25 104 ASN A N 1
ATOM 807 C CA . ASN A 1 104 ? 5.723 -8.187 -2.433 1.00 95.25 104 ASN A CA 1
ATOM 808 C C . ASN A 1 104 ? 4.671 -8.932 -1.601 1.00 95.25 104 ASN A C 1
ATOM 810 O O . ASN A 1 104 ? 4.174 -8.369 -0.631 1.00 95.25 104 ASN A O 1
ATOM 814 N N . SER A 1 105 ? 4.365 -10.186 -1.941 1.00 95.25 105 SER A N 1
ATOM 815 C CA . SER A 1 105 ? 3.399 -11.007 -1.203 1.00 95.25 105 SER A CA 1
ATOM 816 C C . SER A 1 105 ? 3.873 -11.284 0.221 1.00 95.25 105 SER A C 1
ATOM 818 O O . SER A 1 105 ? 3.103 -11.062 1.151 1.00 95.25 105 SER A O 1
ATOM 820 N N . ASP A 1 106 ? 5.146 -11.652 0.401 1.00 95.56 106 ASP A N 1
ATOM 821 C CA . ASP A 1 106 ? 5.740 -11.911 1.718 1.00 95.56 106 ASP A CA 1
ATOM 822 C C . ASP A 1 106 ? 5.681 -10.660 2.615 1.00 95.56 106 ASP A C 1
ATOM 824 O O . ASP A 1 106 ? 5.338 -10.739 3.796 1.00 95.56 106 ASP A O 1
ATOM 828 N N . LEU A 1 107 ? 5.962 -9.475 2.055 1.00 95.94 107 LEU A N 1
ATOM 829 C CA . LEU A 1 107 ? 5.838 -8.209 2.785 1.00 95.94 107 LEU A CA 1
ATOM 830 C C . LEU A 1 107 ? 4.377 -7.863 3.098 1.00 95.94 107 LEU A C 1
ATOM 832 O O . LEU A 1 107 ? 4.073 -7.418 4.203 1.00 95.94 107 LEU A O 1
ATOM 836 N N . LEU A 1 108 ? 3.454 -8.061 2.157 1.00 94.31 108 LEU A N 1
ATOM 837 C CA . LEU A 1 108 ? 2.033 -7.798 2.394 1.00 94.31 108 LEU A CA 1
ATOM 838 C C . LEU A 1 108 ? 1.450 -8.738 3.452 1.00 94.31 108 LEU A C 1
ATOM 840 O O . LEU A 1 108 ? 0.635 -8.293 4.257 1.00 94.31 108 LEU A O 1
ATOM 844 N N . GLU A 1 109 ? 1.871 -10.000 3.487 1.00 93.94 109 GLU A N 1
ATOM 845 C CA . GLU A 1 109 ? 1.486 -10.958 4.524 1.00 93.94 109 GLU A CA 1
ATOM 846 C C . GLU A 1 109 ? 2.081 -10.573 5.882 1.00 93.94 109 GLU A C 1
ATOM 848 O O . GLU A 1 109 ? 1.336 -10.438 6.851 1.00 93.94 109 GLU A O 1
ATOM 853 N N . LYS A 1 110 ? 3.386 -10.266 5.942 1.00 93.69 110 LYS A N 1
ATOM 854 C CA . LYS A 1 110 ? 4.076 -9.803 7.164 1.00 93.69 110 LYS A CA 1
ATOM 855 C C . LYS A 1 110 ? 3.400 -8.589 7.816 1.00 93.69 110 LYS A C 1
ATOM 857 O O . LYS A 1 110 ? 3.519 -8.402 9.025 1.00 93.69 110 LYS A O 1
ATOM 862 N N . HIS A 1 111 ? 2.718 -7.759 7.027 1.00 89.25 111 HIS A N 1
ATOM 863 C CA . HIS A 1 111 ? 2.032 -6.548 7.480 1.00 89.25 111 HIS A CA 1
ATOM 864 C C . HIS A 1 111 ? 0.494 -6.666 7.528 1.00 89.25 111 HIS A C 1
ATOM 866 O O . HIS A 1 111 ? -0.177 -5.646 7.696 1.00 89.25 111 HIS A O 1
ATOM 872 N N . ASP A 1 112 ? -0.076 -7.870 7.391 1.00 87.56 112 ASP A N 1
ATOM 873 C CA . ASP A 1 112 ? -1.527 -8.131 7.390 1.00 87.56 112 ASP A CA 1
ATOM 874 C C . ASP A 1 112 ? -2.319 -7.344 6.320 1.00 87.56 112 ASP A C 1
ATOM 876 O O . ASP A 1 112 ? -3.475 -6.959 6.525 1.00 87.56 112 ASP A O 1
ATOM 880 N N . LEU A 1 113 ? -1.704 -7.070 5.167 1.00 88.88 113 LEU A N 1
ATOM 881 C CA . LEU A 1 113 ? -2.303 -6.301 4.067 1.00 88.88 113 LEU A CA 1
ATOM 882 C C . LEU A 1 113 ? -2.709 -7.155 2.861 1.00 88.88 113 LEU A C 1
ATOM 884 O O . LEU A 1 113 ? -3.349 -6.634 1.949 1.00 88.88 113 LEU A O 1
ATOM 888 N N . TYR A 1 114 ? -2.379 -8.450 2.845 1.00 83.50 114 TYR A N 1
ATOM 889 C CA . TYR A 1 114 ? -2.653 -9.347 1.712 1.00 83.50 114 TYR A CA 1
ATOM 890 C C . TYR A 1 114 ? -4.149 -9.447 1.348 1.00 83.50 114 TYR A C 1
ATOM 892 O O . TYR A 1 114 ? -4.503 -9.659 0.192 1.00 83.50 114 TYR A O 1
ATOM 900 N N . GLY A 1 115 ? -5.047 -9.250 2.320 1.00 78.12 115 GLY A N 1
ATOM 901 C CA . GLY A 1 115 ? -6.499 -9.284 2.107 1.00 78.12 115 GLY A CA 1
ATOM 902 C C . GLY A 1 115 ? -7.110 -8.006 1.517 1.00 78.12 115 GLY A C 1
ATOM 903 O O . GLY A 1 115 ? -8.317 -7.976 1.283 1.00 78.12 115 GLY A O 1
ATOM 904 N N . LEU A 1 116 ? -6.323 -6.943 1.314 1.00 80.00 116 LEU A N 1
ATOM 905 C CA . LEU A 1 116 ? -6.817 -5.682 0.760 1.00 80.00 116 LEU A CA 1
ATOM 906 C C . LEU A 1 116 ? -6.913 -5.738 -0.765 1.00 80.00 116 LEU A C 1
ATOM 908 O O . LEU A 1 116 ? -6.007 -6.215 -1.449 1.00 80.00 116 LEU A O 1
ATOM 912 N N . ALA A 1 117 ? -7.978 -5.157 -1.321 1.00 83.62 117 ALA A N 1
ATOM 913 C CA . ALA A 1 117 ? -8.039 -4.929 -2.759 1.00 83.62 117 ALA A CA 1
ATOM 914 C C . ALA A 1 117 ? -6.975 -3.898 -3.181 1.00 83.62 117 ALA A C 1
ATOM 916 O O . ALA A 1 117 ? -6.616 -3.005 -2.411 1.00 83.62 117 ALA A O 1
ATOM 917 N N . HIS A 1 118 ? -6.511 -3.956 -4.437 1.00 85.88 118 HIS A N 1
ATOM 918 C CA . HIS A 1 118 ? -5.441 -3.074 -4.935 1.00 85.88 118 HIS A CA 1
ATOM 919 C C . HIS A 1 118 ? -5.706 -1.585 -4.660 1.00 85.88 118 HIS A C 1
ATOM 921 O O . HIS A 1 118 ? -4.810 -0.866 -4.227 1.00 85.88 118 HIS A O 1
ATOM 927 N N . GLY A 1 119 ? -6.944 -1.124 -4.876 1.00 78.94 119 GLY A N 1
ATOM 928 C CA . GLY A 1 119 ? -7.322 0.270 -4.627 1.00 78.94 119 GLY A CA 1
ATOM 929 C C . GLY A 1 119 ? -7.192 0.671 -3.155 1.00 78.94 119 GLY A C 1
ATOM 930 O O . GLY A 1 119 ? -6.683 1.749 -2.861 1.00 78.94 119 GLY A O 1
ATOM 931 N N . GLU A 1 120 ? -7.578 -0.215 -2.238 1.00 80.06 120 GLU A N 1
ATOM 932 C CA . GLU A 1 120 ? -7.506 0.019 -0.792 1.00 80.06 120 GLU A CA 1
ATOM 933 C C . GLU A 1 120 ? -6.052 0.049 -0.314 1.00 80.06 120 GLU A C 1
ATOM 935 O O . GLU A 1 120 ? -5.662 0.935 0.446 1.00 80.06 120 GLU A O 1
ATOM 940 N N . LEU A 1 121 ? -5.226 -0.876 -0.815 1.00 86.69 121 LEU A N 1
ATOM 941 C CA . LEU A 1 121 ? -3.791 -0.893 -0.548 1.00 86.69 121 LEU A CA 1
ATOM 942 C C . LEU A 1 121 ? -3.115 0.386 -1.061 1.00 86.69 121 LEU A C 1
ATOM 944 O O . LEU A 1 121 ? -2.316 0.988 -0.349 1.00 86.69 121 LEU A O 1
ATOM 948 N N . PHE A 1 122 ? -3.437 0.836 -2.275 1.00 88.06 122 PHE A N 1
ATOM 949 C CA . PHE A 1 122 ? -2.841 2.052 -2.832 1.00 88.06 122 PHE A CA 1
ATOM 950 C C . PHE A 1 122 ? -3.269 3.300 -2.068 1.00 88.06 122 PHE A C 1
ATOM 952 O O . PHE A 1 122 ? -2.426 4.150 -1.797 1.00 88.06 122 PHE A O 1
ATOM 959 N N . GLN A 1 123 ? -4.535 3.396 -1.655 1.00 82.12 123 GLN A N 1
ATOM 960 C CA . GLN A 1 123 ? -4.993 4.471 -0.773 1.00 82.12 123 GLN A CA 1
ATOM 961 C C . GLN A 1 123 ? -4.219 4.475 0.549 1.00 82.12 123 GLN A C 1
ATOM 963 O O . GLN A 1 123 ? -3.724 5.524 0.964 1.00 82.12 123 GLN A O 1
ATOM 968 N N . LEU A 1 124 ? -4.044 3.301 1.165 1.00 83.12 124 LEU A N 1
ATOM 969 C CA . LEU A 1 124 ? -3.275 3.155 2.396 1.00 83.12 124 LEU A CA 1
ATOM 970 C C . LEU A 1 124 ? -1.810 3.583 2.204 1.00 83.12 124 LEU A C 1
ATOM 972 O O . LEU A 1 124 ? -1.282 4.334 3.022 1.00 83.12 124 LEU A O 1
ATOM 976 N N . LEU A 1 125 ? -1.155 3.171 1.116 1.00 87.75 125 LEU A N 1
ATOM 977 C CA . LEU A 1 125 ? 0.224 3.567 0.808 1.00 87.75 125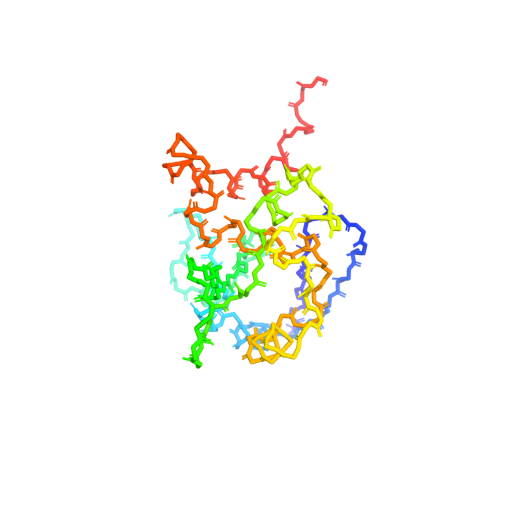 LEU A CA 1
ATOM 978 C C . LEU A 1 125 ? 0.345 5.078 0.556 1.00 87.75 125 LEU A C 1
ATOM 980 O O . LEU A 1 125 ? 1.223 5.722 1.126 1.00 87.75 125 LEU A O 1
ATOM 984 N N . LEU A 1 126 ? -0.555 5.667 -0.238 1.00 83.19 126 LEU A N 1
ATOM 985 C CA . LEU A 1 126 ? -0.564 7.105 -0.541 1.00 83.19 126 LEU A CA 1
ATOM 986 C C . LEU A 1 126 ? -0.779 7.966 0.710 1.00 83.19 126 LEU A C 1
ATOM 988 O O . LEU A 1 126 ? -0.180 9.032 0.831 1.00 83.19 126 LEU A O 1
ATOM 992 N N . GLN A 1 127 ? -1.599 7.498 1.653 1.00 77.31 127 GLN A N 1
ATOM 993 C CA . GLN A 1 127 ? -1.803 8.152 2.945 1.00 77.31 127 GLN A CA 1
ATOM 994 C C . GLN A 1 127 ? -0.547 8.124 3.833 1.00 77.31 127 GLN A C 1
ATOM 996 O O . GLN A 1 127 ? -0.353 9.026 4.650 1.00 77.31 127 GLN A O 1
ATOM 1001 N N . ASN A 1 128 ? 0.294 7.095 3.702 1.00 80.62 128 ASN A N 1
ATOM 1002 C CA . ASN A 1 128 ? 1.415 6.839 4.610 1.00 80.62 128 ASN A CA 1
ATOM 1003 C C . ASN A 1 128 ? 2.788 7.229 4.051 1.00 80.62 128 ASN A C 1
ATOM 1005 O O . ASN A 1 128 ? 3.734 7.396 4.825 1.00 80.62 128 ASN A O 1
ATOM 1009 N N . ASP A 1 129 ? 2.907 7.412 2.738 1.00 80.75 129 ASP A N 1
ATOM 1010 C CA . ASP A 1 129 ? 4.152 7.781 2.075 1.00 80.75 129 ASP A CA 1
ATOM 1011 C C . ASP A 1 129 ? 4.011 9.127 1.340 1.00 80.75 129 ASP A C 1
ATOM 1013 O O . ASP A 1 129 ? 3.637 9.170 0.163 1.00 80.75 129 ASP A O 1
ATOM 1017 N N . PRO A 1 130 ? 4.369 10.250 2.002 1.00 72.44 130 PRO A N 1
ATOM 1018 C CA . PRO A 1 130 ? 4.375 11.571 1.385 1.00 72.44 130 PRO A CA 1
ATOM 1019 C C . PRO A 1 130 ? 5.233 11.632 0.136 1.00 72.44 130 PRO A C 1
ATOM 1021 O O . PRO A 1 130 ? 4.946 12.418 -0.765 1.00 72.44 130 PRO A O 1
ATOM 1024 N N . SER A 1 131 ? 6.277 10.797 0.064 1.00 76.62 131 SER A N 1
ATOM 1025 C CA . SER A 1 131 ? 7.155 10.810 -1.085 1.00 76.62 131 SER A CA 1
ATOM 1026 C C . SER A 1 131 ? 6.383 10.476 -2.341 1.00 76.62 131 SER A C 1
ATOM 1028 O O . SER A 1 131 ? 6.790 11.011 -3.358 1.00 76.62 131 SER A O 1
ATOM 1030 N N . LEU A 1 132 ? 5.283 9.702 -2.286 1.00 75.25 132 LEU A N 1
ATOM 1031 C CA . LEU A 1 132 ? 4.399 9.345 -3.409 1.00 75.25 132 LEU A CA 1
ATOM 1032 C C . LEU A 1 132 ? 3.574 10.511 -3.957 1.00 75.25 132 LEU A C 1
ATOM 1034 O O . LEU A 1 132 ? 3.140 10.453 -5.110 1.00 75.25 132 LEU A O 1
ATOM 1038 N N . LEU A 1 133 ? 3.421 11.596 -3.199 1.00 67.62 133 LEU A N 1
ATOM 1039 C CA . LEU A 1 133 ? 2.700 12.772 -3.664 1.00 67.62 133 LEU A CA 1
ATOM 1040 C C . LEU A 1 133 ? 3.631 13.781 -4.360 1.00 67.62 133 LEU A C 1
ATOM 1042 O O . LEU A 1 133 ? 4.821 13.871 -4.036 1.00 67.62 133 LEU A O 1
ATOM 1046 N N . PRO A 1 134 ? 3.109 14.552 -5.333 1.00 65.44 134 PRO A N 1
ATOM 1047 C CA . PRO A 1 134 ? 3.814 15.703 -5.887 1.00 65.44 134 PRO A CA 1
ATOM 1048 C C . PRO A 1 134 ? 4.297 16.646 -4.779 1.00 65.44 134 PRO A C 1
ATOM 1050 O O . PRO A 1 134 ? 3.583 16.840 -3.798 1.00 65.44 134 PRO A O 1
ATOM 1053 N N . GLU A 1 135 ? 5.465 17.272 -4.944 1.00 63.38 135 GLU A N 1
ATOM 1054 C CA . GLU A 1 135 ? 6.101 18.133 -3.924 1.00 63.38 135 GLU A CA 1
ATOM 1055 C C . GLU A 1 135 ? 5.165 19.208 -3.350 1.00 63.38 135 GLU A C 1
ATOM 1057 O O . GLU A 1 135 ? 5.176 19.471 -2.148 1.00 63.38 135 GLU A O 1
ATOM 1062 N N . TYR A 1 136 ? 4.278 19.763 -4.180 1.00 61.81 136 TYR A N 1
ATOM 1063 C CA . TYR A 1 136 ? 3.294 20.762 -3.761 1.00 61.81 136 TYR A CA 1
ATOM 1064 C C . TYR A 1 136 ? 2.161 20.197 -2.879 1.00 61.81 136 TYR A C 1
ATOM 1066 O O . TYR A 1 136 ? 1.568 20.943 -2.102 1.00 61.81 136 TYR A O 1
ATOM 1074 N N . LEU A 1 137 ? 1.879 18.890 -2.942 1.00 54.75 137 LEU A N 1
ATOM 1075 C CA . LEU A 1 137 ? 0.877 18.201 -2.113 1.00 54.75 137 LEU A CA 1
ATOM 1076 C C . LEU A 1 137 ? 1.472 17.556 -0.855 1.00 54.75 137 LEU A C 1
ATOM 1078 O O . LEU A 1 137 ? 0.720 17.203 0.052 1.00 54.75 137 LEU A O 1
ATOM 1082 N N . GLN A 1 138 ? 2.801 17.445 -0.746 1.00 56.34 138 GLN A N 1
ATOM 1083 C CA . GLN A 1 138 ? 3.466 16.828 0.413 1.00 56.34 138 GLN A CA 1
ATOM 1084 C C . GLN A 1 138 ? 3.137 17.541 1.734 1.00 56.34 138 GLN A C 1
ATOM 1086 O O . GLN A 1 138 ? 3.007 16.894 2.771 1.00 56.34 138 GLN A O 1
ATOM 1091 N N . LYS A 1 139 ? 2.922 18.866 1.696 1.00 51.94 139 LYS A N 1
ATOM 1092 C CA . LYS A 1 139 ? 2.515 19.677 2.862 1.00 51.94 139 LYS A CA 1
ATOM 1093 C C . LYS A 1 139 ? 1.019 19.579 3.196 1.00 51.94 139 LYS A C 1
ATOM 1095 O O . LYS A 1 139 ? 0.612 19.997 4.274 1.00 51.94 139 LYS A O 1
ATOM 1100 N N . LEU A 1 140 ? 0.208 19.022 2.295 1.00 52.25 140 LEU A N 1
ATOM 1101 C CA . LEU A 1 140 ? -1.253 18.962 2.391 1.00 52.25 140 LEU A CA 1
ATOM 1102 C C . LEU A 1 140 ? -1.784 17.555 2.730 1.00 52.25 140 LEU A C 1
ATOM 1104 O O . LEU A 1 140 ? -2.983 17.415 2.962 1.00 52.25 140 LEU A O 1
ATOM 1108 N N . LEU A 1 141 ? -0.919 16.528 2.821 1.00 50.66 141 LEU A N 1
ATOM 1109 C CA . LEU A 1 141 ? -1.303 15.131 3.110 1.00 50.66 141 LEU A CA 1
ATOM 1110 C C . LEU A 1 141 ? -2.181 14.983 4.354 1.00 50.66 141 LEU A C 1
ATOM 1112 O O . LEU A 1 141 ? -3.173 14.258 4.328 1.00 50.66 141 LEU A O 1
ATOM 1116 N N . ARG A 1 142 ? -1.816 15.677 5.441 1.00 48.12 142 ARG A N 1
ATOM 1117 C CA . ARG A 1 142 ? -2.558 15.603 6.708 1.00 48.12 142 ARG A CA 1
ATOM 1118 C C . ARG A 1 142 ? -3.971 16.170 6.574 1.00 48.12 142 ARG A C 1
ATOM 1120 O O . ARG A 1 142 ? -4.886 15.643 7.194 1.00 48.12 142 ARG A O 1
ATOM 1127 N N . LEU A 1 143 ? -4.156 17.187 5.730 1.00 43.72 143 LEU A N 1
ATOM 1128 C CA . LEU A 1 143 ? -5.465 17.779 5.463 1.00 43.72 143 LEU A CA 1
ATOM 1129 C C . LEU A 1 143 ? -6.272 16.948 4.457 1.00 43.72 143 LEU A C 1
ATOM 1131 O O . LEU A 1 143 ? -7.441 16.701 4.705 1.00 43.72 143 LEU A O 1
ATOM 1135 N N . PHE A 1 144 ? -5.682 16.454 3.364 1.00 45.22 144 PHE A N 1
ATOM 1136 C CA . PHE A 1 144 ? -6.436 15.777 2.294 1.00 45.22 144 PHE A CA 1
ATOM 1137 C C . PHE A 1 144 ? -6.924 14.367 2.641 1.00 45.22 144 PHE A C 1
ATOM 1139 O O . PHE A 1 144 ? -8.004 13.976 2.205 1.00 45.22 144 PHE A O 1
ATOM 1146 N N . VAL A 1 145 ? -6.177 13.598 3.434 1.00 47.41 145 VAL A N 1
ATOM 1147 C CA . VAL A 1 145 ? -6.642 12.275 3.885 1.00 47.41 145 VAL A CA 1
ATOM 1148 C C . VAL A 1 145 ? -7.793 12.431 4.887 1.00 47.41 145 VAL A C 1
ATOM 1150 O O . VAL A 1 145 ? -8.801 11.739 4.784 1.00 47.41 145 VAL A O 1
ATOM 1153 N N . CYS A 1 146 ? -7.697 13.407 5.797 1.00 39.66 146 CYS A N 1
ATOM 1154 C CA . CYS A 1 146 ? -8.780 13.730 6.728 1.00 39.66 146 CYS A CA 1
ATOM 1155 C C . CYS A 1 146 ? -10.006 14.301 5.985 1.00 39.66 146 CYS A C 1
ATOM 1157 O O . CYS A 1 146 ? -11.141 13.903 6.240 1.00 39.66 146 CYS A O 1
ATOM 1159 N N . LEU A 1 147 ? -9.781 15.161 4.983 1.00 35.28 147 LEU A N 1
ATOM 1160 C CA . LEU A 1 147 ? -10.827 15.764 4.154 1.00 35.28 147 LEU A CA 1
ATOM 1161 C C . LEU A 1 147 ? -11.444 14.803 3.142 1.00 35.28 147 LEU A C 1
ATOM 1163 O O . LEU A 1 147 ? -12.580 15.021 2.782 1.00 35.28 147 LEU A O 1
ATOM 1167 N N . THR A 1 148 ? -10.789 13.749 2.661 1.00 35.03 148 THR A N 1
ATOM 1168 C CA . THR A 1 148 ? -11.460 12.777 1.767 1.00 35.03 148 THR A CA 1
ATOM 1169 C C . THR A 1 148 ? -12.356 11.819 2.544 1.00 35.03 148 THR A C 1
ATOM 1171 O O . THR A 1 148 ? -13.386 11.392 2.026 1.00 35.03 148 THR A O 1
ATOM 1174 N N . ILE A 1 149 ? -12.042 11.572 3.818 1.00 37.06 149 ILE A N 1
ATOM 1175 C CA . ILE A 1 149 ? -12.936 10.840 4.716 1.00 37.06 149 ILE A CA 1
ATOM 1176 C C . ILE A 1 149 ? -14.068 11.761 5.217 1.00 37.06 149 ILE A C 1
ATOM 1178 O O . ILE A 1 149 ? -15.226 11.351 5.200 1.00 37.06 149 ILE A O 1
ATOM 1182 N N . SER A 1 150 ? -13.784 13.036 5.516 1.00 33.31 150 SER A N 1
ATOM 1183 C CA . SER A 1 150 ? -14.778 14.041 5.946 1.00 33.31 150 SER A CA 1
ATOM 1184 C C . SER A 1 150 ? -15.626 14.655 4.809 1.00 33.31 150 SER A C 1
ATOM 1186 O O . SER A 1 150 ? -16.810 14.920 4.990 1.00 33.31 150 SER A O 1
ATOM 1188 N N . ALA A 1 151 ? -15.115 14.820 3.587 1.00 29.66 151 ALA A N 1
ATOM 1189 C CA . ALA A 1 151 ? -15.861 15.409 2.461 1.00 29.66 151 ALA A CA 1
ATOM 1190 C C . ALA A 1 151 ? -16.921 14.464 1.882 1.00 29.66 151 ALA A C 1
ATOM 1192 O O . ALA A 1 151 ? -17.815 14.918 1.168 1.00 29.66 151 ALA A O 1
ATOM 1193 N N . THR A 1 152 ? -16.894 13.174 2.241 1.00 33.69 152 THR A N 1
ATOM 1194 C CA . THR A 1 152 ? -18.069 12.308 2.047 1.00 33.69 152 THR A CA 1
ATOM 1195 C C . THR A 1 152 ? -19.205 12.602 3.038 1.00 33.69 152 THR A C 1
ATOM 1197 O O . THR A 1 152 ? -20.326 12.157 2.794 1.00 33.69 152 THR A O 1
ATOM 1200 N N . CYS A 1 153 ? -18.956 13.398 4.087 1.00 29.67 153 CYS A N 1
ATOM 1201 C CA . CYS A 1 153 ? -19.951 13.880 5.050 1.00 29.67 153 CYS A CA 1
ATOM 1202 C C . CYS A 1 153 ? -20.426 15.328 4.817 1.00 29.67 153 CYS A C 1
ATOM 1204 O O . CYS A 1 153 ? -21.476 15.672 5.347 1.00 29.67 153 CYS A O 1
ATOM 1206 N N . VAL A 1 154 ? -19.742 16.176 4.029 1.00 29.16 154 VAL A N 1
ATOM 1207 C CA . VAL A 1 154 ? -20.108 17.616 3.957 1.00 29.16 154 VAL A CA 1
ATOM 1208 C C . VAL A 1 154 ? -20.753 18.080 2.641 1.00 29.16 154 VAL A C 1
ATOM 1210 O O . VAL A 1 154 ? -21.522 19.034 2.671 1.00 29.16 154 VAL A O 1
ATOM 1213 N N . ASN A 1 155 ? -20.630 17.378 1.510 1.00 27.84 155 ASN A N 1
ATOM 1214 C CA . ASN A 1 155 ? -21.349 17.779 0.278 1.00 27.84 155 ASN A CA 1
ATOM 1215 C C . ASN A 1 155 ? -22.741 17.133 0.114 1.00 27.84 155 ASN A C 1
ATOM 1217 O O . ASN A 1 155 ? -23.161 16.789 -0.986 1.00 27.84 155 ASN A O 1
ATOM 1221 N N . TYR A 1 156 ? -23.466 17.013 1.231 1.00 29.30 156 TYR A N 1
ATOM 1222 C CA . TYR A 1 156 ? -24.936 16.952 1.284 1.00 29.30 156 TYR A CA 1
ATOM 1223 C C . TYR A 1 156 ? -25.526 18.200 1.968 1.00 29.30 156 TYR A C 1
ATOM 1225 O O . TYR A 1 156 ? -26.650 18.174 2.465 1.00 29.30 156 TYR A O 1
ATOM 1233 N N . LEU A 1 157 ? -24.780 19.309 1.992 1.00 30.20 157 LEU A N 1
ATOM 1234 C CA . LEU A 1 157 ? -25.277 20.612 2.420 1.00 30.20 157 LEU A CA 1
ATOM 1235 C C . LEU A 1 157 ? -24.986 21.661 1.334 1.00 30.20 157 LEU A C 1
ATOM 1237 O O . LEU A 1 157 ? -23.909 22.241 1.281 1.00 30.20 157 LEU A O 1
ATOM 1241 N N . ASN A 1 158 ? -26.023 21.908 0.525 1.00 25.30 158 ASN A N 1
ATOM 1242 C CA . ASN A 1 158 ? -26.236 23.044 -0.386 1.00 25.30 158 ASN A CA 1
ATOM 1243 C C . ASN A 1 158 ? -25.482 23.071 -1.730 1.00 25.30 158 ASN A C 1
ATOM 1245 O O . ASN A 1 158 ? -24.565 23.869 -1.911 1.00 25.30 158 ASN A O 1
ATOM 1249 N N . LEU A 1 159 ? -25.961 22.266 -2.689 1.00 29.03 159 LEU A N 1
ATOM 1250 C CA . LEU A 1 159 ? -26.557 22.653 -3.993 1.00 29.03 159 LEU A CA 1
ATOM 1251 C C . LEU A 1 159 ? -26.607 21.440 -4.931 1.00 29.03 159 LEU A C 1
ATOM 1253 O O . LEU A 1 159 ? -25.546 20.818 -5.153 1.00 29.03 159 LEU A O 1
#

Secondary structure (DSSP, 8-state):
---EEE----SSS-----EEEHHHHHHHHT-TTTEEEE--TTS-TT-SSPPTT-EEEE-----B--SSS-SS--SB---HHHHTT--SSGGG-SS---TTSHHHHHHHHHTT-TTS-HHHHHHHHHHH-GGGS-TTTTTTHHHHHHHHHHHHHHTTS--

Radius of gyration: 18.1 Å; chains: 1; bounding box: 46×37×50 Å